Protein AF-A0A7G9Y097-F1 (afdb_monomer_lite)

InterPro domains:
  IPR000415 Nitroreductase-like [G3DSA:3.40.109.10] (85-147)
  IPR000415 Nitroreductase-like [SSF55469] (1-61)

pLDDT: mean 92.6, std 7.25, range [45.62, 98.5]

Foldseek 3Di:
DQDADVSLLQWDWDDDDFKIKIAGNCVSDDCVVCVPCPRSVVSSVSVVVLVCLVLLCVQWDWDWDAQDPPDPGGIIMIGTDRHNRHHDVVVNVVVVVDDDDPDDDPPDDDPPVVVVVVQPPDDDPPDDDDDDDDPVVVVVVCVVPVD

Structure (mmCIF, N/CA/C/O backbone):
data_AF-A0A7G9Y097-F1
#
_entry.id   AF-A0A7G9Y097-F1
#
loop_
_atom_site.group_PDB
_atom_site.id
_atom_site.type_symbol
_atom_site.label_atom_id
_atom_site.label_alt_id
_atom_site.label_comp_id
_atom_site.label_asym_id
_atom_site.label_entity_id
_atom_site.label_seq_id
_atom_site.pdbx_PDB_ins_code
_atom_site.Cartn_x
_atom_site.Cartn_y
_atom_site.Cartn_z
_atom_site.occupancy
_atom_site.B_iso_or_equiv
_atom_site.auth_seq_id
_atom_site.auth_comp_id
_atom_site.auth_asym_id
_atom_site.auth_atom_id
_atom_site.pdbx_PDB_model_num
ATOM 1 N N . MET A 1 1 ? -2.374 -10.415 1.843 1.00 90.62 1 MET A N 1
ATOM 2 C CA . MET A 1 1 ? -1.855 -9.790 0.594 1.00 90.62 1 MET A CA 1
ATOM 3 C C . MET A 1 1 ? -2.310 -8.345 0.478 1.00 90.62 1 MET A C 1
ATOM 5 O O . MET A 1 1 ? -3.341 -8.050 1.069 1.00 90.62 1 MET A O 1
ATOM 9 N N . ALA A 1 2 ? -1.566 -7.451 -0.203 1.00 95.69 2 ALA A N 1
ATOM 10 C CA . ALA A 1 2 ? -1.819 -5.993 -0.314 1.00 95.69 2 ALA A CA 1
ATOM 11 C C . ALA A 1 2 ? -3.327 -5.649 -0.350 1.00 95.69 2 ALA A C 1
ATOM 13 O O . ALA A 1 2 ? -4.016 -6.170 -1.227 1.00 95.69 2 ALA A O 1
ATOM 14 N N . PRO A 1 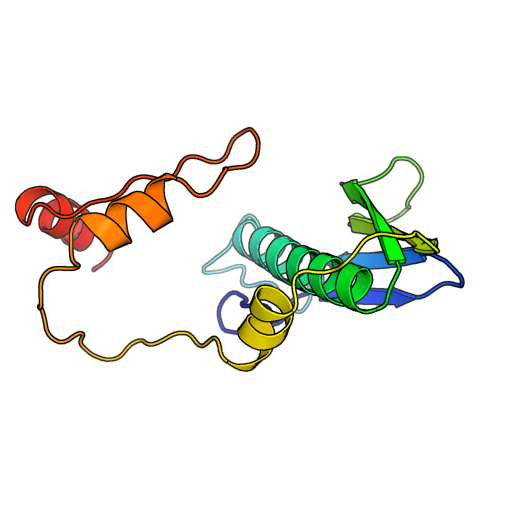3 ? -3.884 -4.889 0.623 1.00 96.81 3 PRO A N 1
ATOM 15 C CA . PRO A 1 3 ? -5.275 -4.466 0.525 1.00 96.81 3 PRO A CA 1
ATOM 16 C C . PRO A 1 3 ? -5.432 -3.462 -0.623 1.00 96.81 3 PRO A C 1
ATOM 18 O O . PRO A 1 3 ? -4.499 -2.743 -0.970 1.00 96.81 3 PRO A O 1
ATOM 21 N N . SER A 1 4 ? -6.627 -3.415 -1.199 1.00 97.06 4 SER A N 1
ATOM 22 C CA . SER A 1 4 ? -7.023 -2.395 -2.170 1.00 97.06 4 SER A CA 1
ATOM 23 C C . SER A 1 4 ? -8.515 -2.098 -2.055 1.00 97.06 4 SER A C 1
ATOM 25 O O . SER A 1 4 ? -9.278 -2.947 -1.571 1.00 97.06 4 SER A O 1
ATOM 27 N N . GLY A 1 5 ? -8.932 -0.906 -2.490 1.00 92.44 5 GLY A N 1
ATOM 28 C CA . GLY A 1 5 ? -10.347 -0.527 -2.570 1.00 92.44 5 GLY A CA 1
ATOM 29 C C . GLY A 1 5 ? -11.138 -1.581 -3.346 1.00 92.44 5 GLY A C 1
ATOM 30 O O . GLY A 1 5 ? -10.724 -1.998 -4.422 1.00 92.44 5 GLY A O 1
ATOM 31 N N . HIS A 1 6 ? -12.217 -2.108 -2.757 1.00 92.38 6 HIS A N 1
ATOM 32 C CA . HIS A 1 6 ? -13.011 -3.222 -3.311 1.00 92.38 6 HIS A CA 1
ATOM 33 C C . HIS A 1 6 ? -12.197 -4.446 -3.792 1.00 92.38 6 HIS A C 1
ATOM 35 O O . HIS A 1 6 ? -12.688 -5.252 -4.580 1.00 92.38 6 HIS A O 1
ATOM 41 N N . ASN A 1 7 ? -10.967 -4.617 -3.296 1.00 95.25 7 ASN A N 1
ATOM 42 C CA . ASN A 1 7 ? -10.014 -5.625 -3.756 1.00 95.25 7 ASN A CA 1
ATOM 43 C C . ASN A 1 7 ? -9.709 -5.567 -5.274 1.00 95.25 7 ASN A C 1
ATOM 45 O O . ASN A 1 7 ? -9.408 -6.598 -5.887 1.00 95.25 7 ASN A O 1
ATOM 49 N N . THR A 1 8 ? -9.792 -4.381 -5.892 1.00 97.06 8 THR A N 1
ATOM 50 C CA . THR A 1 8 ? -9.571 -4.200 -7.338 1.00 97.06 8 THR A CA 1
ATOM 51 C C . THR A 1 8 ? -8.142 -4.505 -7.766 1.00 97.06 8 THR A C 1
ATOM 53 O O . THR A 1 8 ? -7.939 -4.891 -8.917 1.00 97.06 8 THR A O 1
ATOM 56 N N . GLN A 1 9 ? -7.1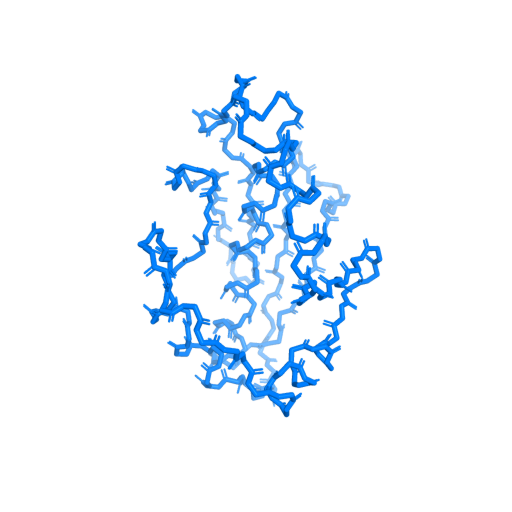72 -4.399 -6.851 1.00 97.94 9 GLN A N 1
ATOM 57 C CA . GLN A 1 9 ? -5.740 -4.598 -7.099 1.00 97.94 9 GLN A CA 1
ATOM 58 C C . GLN A 1 9 ? -5.262 -3.741 -8.290 1.00 97.94 9 GLN A C 1
ATOM 60 O O . GLN A 1 9 ? -4.893 -4.290 -9.331 1.00 97.94 9 GLN A O 1
ATOM 65 N N . PRO A 1 10 ? -5.333 -2.397 -8.186 1.00 97.88 10 PRO A N 1
ATOM 66 C CA . PRO A 1 10 ? -5.199 -1.489 -9.323 1.00 97.88 10 PRO A CA 1
ATOM 67 C C . PRO A 1 10 ? -3.730 -1.187 -9.658 1.00 97.88 10 PRO A C 1
ATOM 69 O O . PRO A 1 10 ? -3.360 -0.036 -9.859 1.00 97.88 10 PRO A O 1
ATOM 72 N N . TRP A 1 11 ? -2.878 -2.210 -9.693 1.00 98.00 11 TRP A N 1
ATOM 73 C CA . TRP A 1 11 ? -1.444 -2.073 -9.942 1.00 98.00 11 TRP A CA 1
ATOM 74 C C . TRP A 1 11 ? -0.967 -3.016 -11.048 1.00 98.00 11 TRP A C 1
ATOM 76 O O . TRP A 1 11 ? -1.422 -4.155 -11.171 1.00 98.00 11 TRP A O 1
ATOM 86 N N . LYS A 1 12 ? 0.007 -2.548 -11.828 1.00 98.12 12 LYS A N 1
ATOM 87 C CA . LYS A 1 12 ? 0.764 -3.338 -12.805 1.00 98.12 12 LYS A CA 1
ATOM 88 C C . LYS A 1 12 ? 2.237 -3.314 -12.437 1.00 98.12 12 LYS A C 1
ATOM 90 O O . LYS A 1 12 ? 2.763 -2.268 -12.072 1.00 98.12 12 LYS A O 1
ATOM 95 N N . PHE A 1 13 ? 2.898 -4.458 -12.568 1.00 97.88 13 PHE A N 1
ATOM 96 C CA . PHE A 1 13 ? 4.330 -4.571 -12.321 1.00 97.88 13 PHE A CA 1
ATOM 97 C C . PHE A 1 13 ? 5.094 -4.649 -13.639 1.00 97.88 13 PHE A C 1
ATOM 99 O O . PHE A 1 13 ? 4.726 -5.428 -14.518 1.00 97.88 13 PHE A O 1
ATOM 106 N N . SER A 1 14 ? 6.177 -3.883 -13.742 1.00 97.12 14 SER A N 1
ATOM 107 C CA . SER A 1 14 ? 7.242 -4.126 -14.718 1.00 97.12 14 SER A CA 1
ATOM 108 C C . SER A 1 14 ? 8.487 -4.561 -13.960 1.00 97.12 14 SER A C 1
ATOM 110 O O . SER A 1 14 ? 8.856 -3.927 -12.972 1.00 97.12 14 SER A O 1
ATOM 112 N N . VAL A 1 15 ? 9.102 -5.656 -14.393 1.00 96.75 15 VAL A N 1
ATOM 113 C CA . VAL A 1 15 ? 10.264 -6.250 -13.730 1.00 96.75 15 VAL A CA 1
ATOM 114 C C . VAL A 1 15 ? 11.441 -6.205 -14.688 1.00 96.75 15 VAL A C 1
ATOM 116 O O . VAL A 1 15 ? 11.395 -6.786 -15.772 1.00 96.75 15 VAL A O 1
ATOM 119 N N . GLU A 1 16 ? 12.497 -5.530 -14.262 1.00 93.06 16 GLU A N 1
ATOM 120 C CA . GLU A 1 16 ? 13.802 -5.524 -14.907 1.00 93.06 16 GLU A CA 1
ATOM 121 C C . GLU A 1 16 ? 14.825 -6.242 -14.017 1.00 93.06 16 GLU A C 1
ATOM 123 O O . GLU A 1 16 ? 14.481 -6.837 -12.995 1.00 93.06 16 GLU A O 1
ATOM 128 N N . LYS A 1 17 ? 16.099 -6.235 -14.422 1.00 90.38 17 LYS A N 1
ATOM 129 C CA . LYS A 1 17 ? 17.158 -7.018 -13.771 1.00 90.38 17 LYS A CA 1
ATOM 130 C C . LYS A 1 17 ? 17.312 -6.702 -12.277 1.00 90.38 17 LYS A C 1
ATOM 132 O O . LYS A 1 17 ? 17.495 -7.617 -11.482 1.00 90.38 17 LYS A O 1
ATOM 137 N N . ASP A 1 18 ? 17.286 -5.426 -11.922 1.00 94.69 18 ASP A N 1
ATOM 138 C CA . ASP A 1 18 ? 17.536 -4.903 -10.577 1.00 94.69 18 ASP A CA 1
ATOM 139 C C . ASP A 1 18 ? 16.500 -3.850 -10.163 1.00 94.69 18 ASP A C 1
ATOM 141 O O . ASP A 1 18 ? 16.694 -3.137 -9.183 1.00 94.69 18 ASP A O 1
ATOM 145 N N . CYS A 1 19 ? 15.390 -3.745 -10.895 1.00 96.44 19 CYS A N 1
ATOM 146 C CA . CYS A 1 19 ? 14.363 -2.743 -10.658 1.00 96.44 19 CYS A CA 1
ATOM 147 C C . CYS A 1 19 ? 12.970 -3.334 -10.872 1.00 96.44 19 CYS A C 1
ATOM 149 O O . CYS A 1 19 ? 12.709 -4.003 -11.873 1.00 96.44 19 CYS A O 1
ATOM 151 N N . ILE A 1 20 ? 12.060 -3.059 -9.941 1.00 98.19 20 ILE A N 1
ATOM 152 C CA . ILE A 1 20 ? 10.632 -3.335 -10.086 1.00 98.19 20 ILE A CA 1
ATOM 153 C C . ILE A 1 20 ? 9.898 -2.001 -10.090 1.00 98.19 20 ILE A C 1
ATOM 155 O O . ILE A 1 20 ? 10.035 -1.205 -9.162 1.00 98.19 20 ILE A O 1
ATOM 159 N N . ARG A 1 21 ? 9.087 -1.770 -11.121 1.00 98.12 21 ARG A N 1
ATOM 160 C CA . ARG A 1 21 ? 8.181 -0.622 -11.195 1.00 98.12 21 ARG A CA 1
ATOM 161 C C . ARG A 1 21 ? 6.751 -1.044 -10.900 1.00 98.12 21 ARG A C 1
ATOM 163 O O . ARG A 1 21 ? 6.317 -2.103 -11.354 1.00 98.12 21 ARG A O 1
ATOM 170 N N . ILE A 1 22 ? 6.023 -0.200 -10.179 1.00 98.50 22 ILE A N 1
ATOM 171 C CA . ILE A 1 22 ? 4.600 -0.351 -9.870 1.00 98.50 22 ILE A CA 1
ATOM 172 C C . ILE A 1 22 ? 3.856 0.811 -10.523 1.00 98.50 22 ILE A C 1
ATOM 174 O O . ILE A 1 22 ? 4.024 1.962 -10.122 1.00 98.50 22 ILE A O 1
ATOM 178 N N . PHE A 1 23 ? 3.040 0.502 -11.524 1.00 98.38 23 PHE A N 1
ATOM 179 C CA . PHE A 1 23 ? 2.226 1.468 -12.258 1.00 98.38 23 PHE A CA 1
ATOM 180 C C . PHE A 1 23 ? 0.768 1.405 -11.796 1.00 98.38 23 PHE A C 1
ATOM 182 O O . PHE A 1 23 ? 0.272 0.303 -11.523 1.00 98.38 23 PHE A O 1
ATOM 189 N N . PRO A 1 24 ? 0.051 2.540 -11.755 1.00 98.06 24 PRO A N 1
ATOM 190 C CA . PRO A 1 24 ? -1.385 2.547 -11.546 1.00 98.06 24 PRO A CA 1
ATOM 191 C C . PRO A 1 24 ? -2.095 1.902 -12.742 1.00 98.06 24 PRO A C 1
ATOM 193 O O . PRO A 1 24 ? -1.799 2.180 -13.904 1.00 98.06 24 PRO A O 1
ATOM 196 N N . ASP A 1 25 ? -3.059 1.025 -12.468 1.00 97.62 25 ASP A N 1
ATOM 197 C CA . ASP A 1 25 ? -3.956 0.479 -13.484 1.00 97.62 25 ASP A CA 1
ATOM 198 C C . ASP A 1 25 ? -5.296 1.213 -13.453 1.00 97.62 25 ASP A C 1
ATOM 200 O O . ASP A 1 25 ? -6.249 0.773 -12.810 1.00 97.62 25 ASP A O 1
ATOM 204 N N . PHE A 1 26 ? -5.389 2.323 -14.187 1.00 96.69 26 PHE A N 1
ATOM 205 C CA . PHE A 1 26 ? -6.614 3.127 -14.258 1.00 96.69 26 PHE A CA 1
ATOM 206 C C . PHE A 1 26 ? -7.819 2.376 -14.844 1.00 96.69 26 PHE A C 1
ATOM 208 O O . PHE A 1 26 ? -8.956 2.784 -14.630 1.00 96.69 26 PHE A O 1
ATOM 215 N N . THR A 1 27 ? -7.617 1.235 -15.517 1.00 97.38 27 THR A N 1
ATOM 216 C CA . THR A 1 27 ? -8.736 0.374 -15.950 1.00 97.38 27 THR A CA 1
ATOM 217 C C . THR A 1 27 ? -9.465 -0.289 -14.776 1.00 97.38 27 THR A C 1
ATOM 219 O O . THR A 1 27 ? -10.580 -0.782 -14.933 1.00 97.38 27 THR A O 1
ATOM 222 N N . ARG A 1 28 ? -8.844 -0.278 -13.590 1.00 97.50 28 ARG A N 1
ATOM 223 C CA . ARG A 1 28 ? -9.366 -0.790 -12.317 1.00 97.50 28 ARG A CA 1
ATOM 224 C C . ARG A 1 28 ? -9.731 0.334 -11.338 1.00 97.50 28 ARG A C 1
ATOM 226 O O . ARG A 1 28 ? -9.955 0.056 -10.159 1.00 97.50 28 ARG A O 1
ATOM 233 N N . ALA A 1 29 ? -9.765 1.583 -11.811 1.00 96.69 29 ALA A N 1
ATOM 234 C CA . ALA A 1 29 ? -10.189 2.734 -11.024 1.00 96.69 29 ALA A CA 1
ATOM 235 C C . ALA A 1 29 ? -11.677 2.651 -10.657 1.00 96.69 29 ALA A C 1
ATOM 237 O O . ALA A 1 29 ? -12.474 1.983 -11.321 1.00 96.69 29 ALA A O 1
ATOM 238 N N . LEU A 1 30 ? -12.051 3.354 -9.590 1.00 96.56 30 LEU A N 1
ATOM 239 C CA . LEU A 1 30 ? -13.401 3.346 -9.035 1.00 96.56 30 LEU A CA 1
ATOM 240 C C . LEU A 1 30 ? -13.990 4.765 -9.030 1.00 96.56 30 LEU A C 1
ATOM 242 O O . LEU A 1 30 ? -14.247 5.308 -7.961 1.00 96.56 30 LEU A O 1
ATOM 246 N N . PRO A 1 31 ? -14.262 5.372 -10.199 1.00 95.75 31 PRO A N 1
ATOM 247 C CA . PRO A 1 31 ? -14.532 6.811 -10.322 1.00 95.75 31 PRO A CA 1
ATOM 248 C C . PRO A 1 31 ? -15.753 7.318 -9.537 1.00 95.75 31 PRO A C 1
ATOM 250 O O . PRO A 1 31 ? -15.874 8.513 -9.300 1.00 95.75 31 PRO A O 1
ATOM 253 N N . VAL A 1 32 ? -16.674 6.432 -9.140 1.00 95.50 32 VAL A N 1
ATOM 254 C CA . VAL A 1 32 ? -17.847 6.801 -8.327 1.00 95.50 32 VAL A CA 1
ATOM 255 C C . VAL A 1 32 ? -17.484 7.007 -6.855 1.00 95.50 32 VAL A C 1
ATOM 257 O O . VAL A 1 32 ? -17.996 7.929 -6.230 1.00 95.50 32 VAL A O 1
ATOM 260 N N . VAL A 1 33 ? -16.640 6.138 -6.292 1.00 93.56 33 VAL A N 1
ATOM 261 C CA . VAL A 1 33 ? -16.289 6.151 -4.858 1.00 93.56 33 VAL A CA 1
ATOM 262 C C . VAL A 1 33 ? -14.899 6.737 -4.595 1.00 93.56 33 VAL A C 1
ATOM 264 O O . VAL A 1 33 ? -14.625 7.168 -3.484 1.00 93.56 33 VAL A O 1
ATOM 267 N N . ASP A 1 34 ? -14.058 6.804 -5.626 1.00 96.06 34 ASP A N 1
ATOM 268 C CA . ASP A 1 34 ? -12.702 7.348 -5.617 1.00 96.06 34 ASP A CA 1
ATOM 269 C C . ASP A 1 34 ? -12.479 8.240 -6.860 1.00 96.06 34 ASP A C 1
ATOM 271 O O . ASP A 1 34 ? -11.725 7.875 -7.766 1.00 96.06 34 ASP A O 1
ATOM 275 N N . PRO A 1 35 ? -13.182 9.387 -6.967 1.00 95.88 35 PRO A N 1
ATOM 276 C CA . PRO A 1 35 ? -13.150 10.242 -8.160 1.00 95.88 35 PRO A CA 1
ATOM 277 C C . PRO A 1 35 ? -11.764 10.834 -8.449 1.00 95.88 35 PRO A C 1
ATOM 279 O O . PRO A 1 35 ? -11.429 11.066 -9.609 1.00 95.88 35 PRO A O 1
ATOM 282 N N . ASP A 1 36 ? -10.952 11.027 -7.408 1.00 96.31 36 ASP A N 1
ATOM 283 C CA . ASP A 1 36 ? -9.610 11.610 -7.498 1.00 96.31 36 ASP A CA 1
ATOM 284 C C . ASP A 1 36 ? -8.495 10.544 -7.527 1.00 96.31 36 ASP A C 1
ATOM 286 O O . ASP A 1 36 ? -7.315 10.879 -7.436 1.00 96.31 36 ASP A O 1
ATOM 290 N N . ASN A 1 37 ? -8.843 9.252 -7.637 1.00 96.56 37 ASN A N 1
ATOM 291 C CA . ASN A 1 37 ? -7.913 8.111 -7.583 1.00 96.56 37 ASN A CA 1
ATOM 292 C C . ASN A 1 37 ? -7.062 8.035 -6.296 1.00 96.56 37 ASN A C 1
ATOM 294 O O . ASN A 1 37 ? -6.004 7.400 -6.264 1.00 96.56 37 ASN A O 1
ATOM 298 N N . ARG A 1 38 ? -7.494 8.673 -5.208 1.00 96.25 38 ARG A N 1
ATOM 299 C CA . ARG A 1 38 ? -6.766 8.690 -3.938 1.00 96.25 38 ARG A CA 1
ATOM 300 C C . ARG A 1 38 ? -6.654 7.286 -3.343 1.00 96.25 38 ARG A C 1
ATOM 302 O O . ARG A 1 38 ? -5.575 6.896 -2.892 1.00 96.25 38 ARG A O 1
ATOM 309 N N . GLU A 1 39 ? -7.742 6.521 -3.319 1.00 96.62 39 GLU A N 1
ATOM 310 C CA . GLU A 1 39 ? -7.729 5.140 -2.816 1.00 96.62 39 GLU A CA 1
ATOM 311 C C . GLU A 1 39 ? -6.927 4.205 -3.723 1.00 96.62 39 GLU A C 1
ATOM 313 O O . GLU A 1 39 ? -6.282 3.267 -3.236 1.00 96.62 39 GLU A O 1
ATOM 318 N N . LEU A 1 40 ? -6.913 4.479 -5.029 1.00 97.62 40 LEU A N 1
ATOM 319 C CA . LEU A 1 40 ? -6.049 3.795 -5.983 1.00 97.62 40 LEU A CA 1
ATOM 320 C C . LEU A 1 40 ? -4.571 3.956 -5.593 1.00 97.62 40 LEU A C 1
ATOM 322 O O . LEU A 1 40 ? -3.890 2.943 -5.422 1.00 97.62 40 LEU A O 1
ATOM 326 N N . TYR A 1 41 ? -4.072 5.174 -5.352 1.00 97.19 41 TYR A N 1
ATOM 327 C CA . TYR A 1 41 ? -2.668 5.360 -4.942 1.00 97.19 41 TYR A CA 1
ATOM 328 C C . TYR A 1 41 ? -2.370 4.816 -3.539 1.00 97.19 41 TYR A C 1
ATOM 330 O O . TYR A 1 41 ? -1.300 4.244 -3.326 1.00 97.19 41 TYR A O 1
ATOM 338 N N . ILE A 1 42 ? -3.318 4.891 -2.596 1.00 96.69 42 ILE A N 1
ATOM 339 C CA . ILE A 1 42 ? -3.184 4.215 -1.290 1.00 96.69 42 ILE A CA 1
ATOM 340 C C . ILE A 1 42 ? -3.010 2.701 -1.484 1.00 96.69 42 ILE A C 1
ATOM 342 O O . ILE A 1 42 ? -2.185 2.069 -0.819 1.00 96.69 42 ILE A O 1
ATOM 346 N N . SER A 1 43 ? -3.746 2.116 -2.431 1.00 98.12 43 SER A N 1
ATOM 347 C CA . SER A 1 43 ? -3.632 0.700 -2.788 1.00 98.12 43 SER A CA 1
ATOM 348 C C . SER A 1 43 ? -2.255 0.378 -3.392 1.00 98.12 43 SER A C 1
ATOM 350 O O . SER A 1 43 ? -1.669 -0.649 -3.049 1.00 98.12 43 SER A O 1
ATOM 352 N N . LEU A 1 44 ? -1.688 1.257 -4.228 1.00 98.25 44 LEU A N 1
ATOM 353 C CA . LEU A 1 44 ? -0.310 1.111 -4.724 1.00 98.25 44 LEU A CA 1
ATOM 354 C C . LEU A 1 44 ? 0.716 1.152 -3.587 1.00 98.25 44 LEU A C 1
ATOM 356 O O . LEU A 1 44 ? 1.601 0.301 -3.554 1.00 98.25 44 LEU A O 1
ATOM 360 N N . GLY A 1 45 ? 0.577 2.080 -2.636 1.00 97.12 45 GLY A N 1
ATOM 361 C CA . GLY A 1 45 ? 1.434 2.140 -1.445 1.00 97.12 45 GLY A CA 1
ATOM 362 C C . GLY A 1 45 ? 1.374 0.850 -0.621 1.00 97.12 45 GLY A C 1
ATOM 363 O O . GLY A 1 45 ? 2.395 0.326 -0.183 1.00 97.12 45 GLY A O 1
ATOM 364 N N . CYS A 1 46 ? 0.186 0.253 -0.505 1.00 97.94 46 CYS A N 1
ATOM 365 C CA . CYS A 1 46 ? 0.011 -1.049 0.133 1.00 97.94 46 CYS A CA 1
ATOM 366 C C . CYS A 1 46 ? 0.724 -2.195 -0.609 1.00 97.94 46 CYS A C 1
ATOM 368 O O . CYS A 1 46 ? 1.213 -3.132 0.027 1.00 97.94 46 CYS A O 1
ATOM 370 N N . ALA A 1 47 ? 0.758 -2.161 -1.944 1.00 98.50 47 ALA A N 1
ATOM 371 C CA . ALA A 1 47 ? 1.505 -3.128 -2.746 1.00 98.50 47 ALA A CA 1
ATOM 372 C C . ALA A 1 47 ? 3.022 -2.907 -2.643 1.00 98.50 47 ALA A C 1
ATOM 374 O O . ALA A 1 47 ? 3.764 -3.882 -2.514 1.00 98.50 47 ALA A O 1
ATOM 375 N N . LEU A 1 48 ? 3.459 -1.644 -2.641 1.00 98.38 48 LEU A N 1
ATOM 376 C CA . LEU A 1 48 ? 4.848 -1.235 -2.450 1.00 98.38 48 LEU A CA 1
ATOM 377 C C . LEU A 1 48 ? 5.402 -1.732 -1.110 1.00 98.38 48 LEU A C 1
ATOM 379 O O . LEU A 1 48 ? 6.441 -2.382 -1.098 1.00 98.38 48 LEU A O 1
ATOM 383 N N . GLU A 1 49 ? 4.702 -1.497 -0.001 1.00 97.00 49 GLU A N 1
ATOM 384 C CA . GLU A 1 49 ? 5.174 -1.912 1.328 1.00 97.00 49 GLU A CA 1
ATOM 385 C C . GLU A 1 49 ? 5.314 -3.437 1.427 1.00 97.00 49 GLU A C 1
ATOM 387 O O . GLU A 1 49 ? 6.326 -3.974 1.875 1.00 97.00 49 GLU A O 1
ATOM 392 N N . ASN A 1 50 ? 4.325 -4.161 0.898 1.00 97.94 50 ASN A N 1
ATOM 393 C CA . ASN A 1 50 ? 4.381 -5.612 0.760 1.00 97.94 50 ASN A CA 1
ATOM 394 C C . ASN A 1 50 ? 5.627 -6.077 -0.028 1.00 97.94 50 ASN A C 1
ATOM 396 O O . ASN A 1 50 ? 6.244 -7.078 0.342 1.00 97.94 50 ASN A O 1
ATOM 400 N N . LEU A 1 51 ? 5.974 -5.380 -1.118 1.00 97.81 51 LEU A N 1
ATOM 401 C CA . LEU A 1 51 ? 7.154 -5.669 -1.934 1.00 97.81 51 LEU A CA 1
ATOM 402 C C . LEU A 1 51 ? 8.451 -5.383 -1.167 1.00 97.81 51 LEU A C 1
ATOM 404 O O . LEU A 1 51 ? 9.354 -6.214 -1.191 1.00 97.81 51 LEU A O 1
ATOM 408 N N . VAL A 1 52 ? 8.532 -4.253 -0.463 1.00 96.75 52 VAL A N 1
ATOM 409 C CA . VAL A 1 52 ? 9.697 -3.859 0.346 1.00 96.75 52 VAL A CA 1
ATOM 410 C C . VAL A 1 52 ? 9.963 -4.872 1.462 1.00 96.75 52 VAL A C 1
ATOM 412 O O . VAL A 1 52 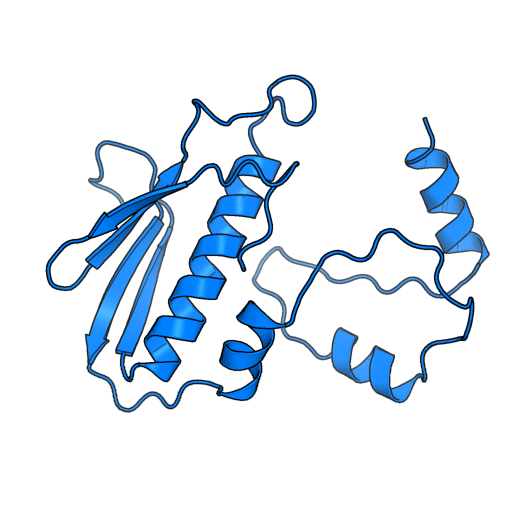? 11.099 -5.324 1.610 1.00 96.75 52 VAL A O 1
ATOM 415 N N . ILE A 1 53 ? 8.930 -5.287 2.204 1.00 96.31 53 ILE A N 1
ATOM 416 C CA . ILE A 1 53 ? 9.047 -6.314 3.253 1.00 96.31 53 ILE A CA 1
ATOM 417 C C . ILE A 1 53 ? 9.552 -7.634 2.655 1.00 96.31 53 ILE A C 1
ATOM 419 O O . ILE A 1 53 ? 10.510 -8.221 3.158 1.00 96.31 53 ILE A O 1
ATOM 423 N N . ALA A 1 54 ? 8.948 -8.088 1.551 1.00 95.94 54 ALA A N 1
ATOM 424 C CA . ALA A 1 54 ? 9.347 -9.330 0.892 1.00 95.94 54 ALA A CA 1
ATOM 425 C C . ALA A 1 54 ? 10.783 -9.277 0.345 1.00 95.94 54 ALA A C 1
ATOM 427 O O . ALA A 1 54 ? 11.524 -10.249 0.482 1.00 95.94 54 ALA A O 1
ATOM 428 N N . ALA A 1 55 ? 11.193 -8.146 -0.235 1.00 95.50 55 ALA A N 1
ATOM 429 C CA . ALA A 1 55 ? 12.546 -7.936 -0.739 1.00 95.50 55 ALA A CA 1
ATOM 430 C C . ALA A 1 55 ? 13.589 -8.019 0.385 1.00 95.50 55 ALA A C 1
ATOM 432 O O . ALA A 1 55 ? 14.589 -8.721 0.233 1.00 95.50 55 ALA A O 1
ATOM 433 N N . LYS A 1 56 ? 13.328 -7.379 1.534 1.00 95.62 56 LYS A N 1
ATOM 434 C CA . LYS A 1 56 ? 14.212 -7.442 2.708 1.00 95.62 56 LYS A CA 1
ATOM 435 C C . LYS A 1 56 ? 14.363 -8.867 3.245 1.00 95.62 56 LYS A C 1
ATOM 437 O O . LYS A 1 56 ? 15.484 -9.309 3.475 1.00 95.62 56 LYS A O 1
ATOM 442 N N . CYS A 1 57 ? 13.272 -9.625 3.376 1.00 94.31 57 CYS A N 1
ATOM 443 C CA . CYS A 1 57 ? 13.349 -11.040 3.777 1.00 94.31 57 CYS A CA 1
ATOM 444 C C . CYS A 1 57 ? 14.074 -11.922 2.748 1.00 94.31 57 CYS A C 1
ATOM 446 O O . CYS A 1 57 ? 14.661 -12.936 3.110 1.00 94.31 57 CYS A O 1
ATOM 448 N N . ALA A 1 58 ? 14.082 -11.528 1.473 1.00 93.38 58 ALA A N 1
ATOM 449 C CA . ALA A 1 58 ? 14.838 -12.203 0.422 1.00 93.38 58 ALA A CA 1
ATOM 450 C C . ALA A 1 58 ? 16.325 -11.781 0.345 1.00 93.38 58 ALA A C 1
ATOM 452 O O . ALA A 1 58 ? 17.035 -12.239 -0.550 1.00 93.38 58 ALA A O 1
ATOM 453 N N . GLY A 1 59 ? 16.815 -10.937 1.264 1.00 93.94 59 GLY A N 1
ATOM 454 C CA . GLY A 1 59 ? 18.218 -10.499 1.310 1.00 93.94 59 GLY A CA 1
ATOM 455 C C . GLY A 1 59 ? 18.553 -9.342 0.362 1.00 93.94 59 GLY A C 1
ATOM 456 O O . GLY A 1 59 ? 19.712 -9.172 -0.035 1.00 93.94 59 GLY A O 1
ATOM 457 N N . TYR A 1 60 ? 17.548 -8.559 -0.032 1.00 95.06 60 TYR A N 1
ATOM 458 C CA . TYR A 1 60 ? 17.737 -7.319 -0.780 1.00 95.06 60 TYR A CA 1
ATOM 459 C C . TYR A 1 60 ? 17.616 -6.093 0.130 1.00 95.06 60 TYR A C 1
ATOM 461 O O . TYR A 1 60 ? 16.873 -6.085 1.107 1.00 95.06 60 TYR A O 1
ATOM 469 N N . ASP A 1 61 ? 18.316 -5.030 -0.244 1.00 95.38 61 ASP A N 1
ATOM 470 C CA . ASP A 1 61 ? 18.179 -3.679 0.284 1.00 95.38 61 ASP A CA 1
ATOM 471 C C . ASP A 1 61 ? 17.412 -2.827 -0.748 1.00 95.38 61 ASP A C 1
ATOM 473 O O . ASP A 1 61 ? 18.002 -2.392 -1.747 1.00 95.38 61 ASP A O 1
ATOM 477 N N . PRO A 1 62 ? 16.076 -2.695 -0.607 1.00 96.06 62 PRO A N 1
ATOM 478 C CA . PRO A 1 62 ? 15.248 -1.994 -1.580 1.00 96.06 62 PRO A CA 1
ATOM 479 C C . PRO A 1 62 ? 15.365 -0.470 -1.436 1.00 96.06 62 PRO A C 1
ATOM 481 O O . PRO A 1 62 ? 15.056 0.097 -0.390 1.00 96.06 62 PRO A O 1
ATOM 484 N N . GLU A 1 63 ? 15.718 0.209 -2.526 1.00 96.69 63 GLU A N 1
ATOM 485 C CA . GLU A 1 63 ? 15.691 1.671 -2.641 1.00 96.69 63 GLU A CA 1
ATOM 486 C C . GLU A 1 63 ? 14.426 2.096 -3.395 1.00 96.69 63 GLU A C 1
ATOM 488 O O . GLU A 1 63 ? 14.265 1.790 -4.580 1.00 96.69 63 GLU A O 1
ATOM 493 N N . VAL A 1 64 ? 13.522 2.797 -2.708 1.00 97.25 64 VAL A N 1
ATOM 494 C CA . VAL A 1 64 ? 12.248 3.259 -3.272 1.00 97.25 64 VAL A CA 1
ATOM 495 C C . VAL A 1 64 ? 12.380 4.683 -3.806 1.00 97.25 64 VAL A C 1
ATOM 497 O O . VAL A 1 64 ? 12.872 5.574 -3.115 1.00 97.25 64 VAL A O 1
ATOM 500 N N . LYS A 1 65 ? 11.871 4.918 -5.017 1.00 96.94 65 LYS A N 1
ATOM 501 C CA . LYS A 1 65 ? 11.668 6.253 -5.589 1.00 96.94 65 LYS A CA 1
ATOM 502 C C . LYS A 1 65 ? 10.206 6.441 -5.968 1.00 96.94 65 LYS A C 1
ATOM 504 O O . LYS A 1 65 ? 9.644 5.660 -6.737 1.00 96.94 65 LYS A O 1
ATOM 509 N N . TYR A 1 66 ? 9.612 7.504 -5.441 1.00 95.75 66 TYR A N 1
ATOM 510 C CA . TYR A 1 66 ? 8.247 7.919 -5.744 1.00 95.75 66 TYR A CA 1
ATOM 511 C C . TYR A 1 66 ? 8.262 8.832 -6.966 1.00 95.75 66 TYR A C 1
ATOM 513 O O . TYR A 1 66 ? 8.940 9.857 -6.936 1.00 95.75 66 TYR A O 1
ATOM 521 N N . PHE A 1 67 ? 7.538 8.453 -8.022 1.00 95.69 67 PHE A N 1
ATOM 522 C CA . PHE A 1 67 ? 7.380 9.248 -9.245 1.00 95.69 67 PHE A CA 1
ATOM 523 C C . PHE A 1 67 ? 8.718 9.799 -9.782 1.00 95.69 67 PHE A C 1
ATOM 525 O O . PHE A 1 67 ? 8.884 11.015 -9.912 1.00 95.69 67 PHE A O 1
ATOM 532 N N . PRO A 1 68 ? 9.720 8.927 -10.025 1.00 95.44 68 PRO A N 1
ATOM 533 C CA . PRO A 1 68 ? 11.048 9.376 -10.419 1.00 95.44 68 PRO A CA 1
ATOM 534 C C . PRO A 1 68 ? 11.009 10.130 -11.753 1.00 95.44 68 PRO A C 1
ATOM 536 O O . PRO A 1 68 ? 10.331 9.734 -12.701 1.00 95.44 68 PRO A O 1
ATOM 539 N N . ALA A 1 69 ? 11.786 11.210 -11.837 1.00 91.62 69 ALA A N 1
ATOM 540 C CA . ALA A 1 69 ? 11.925 11.977 -13.067 1.00 91.62 69 ALA A CA 1
ATOM 541 C C . ALA A 1 69 ? 12.504 11.111 -14.200 1.00 91.62 69 ALA A C 1
ATOM 543 O O . ALA A 1 69 ? 13.464 10.368 -13.992 1.00 91.62 69 ALA A O 1
ATOM 544 N N . GLY A 1 70 ? 11.954 11.258 -15.408 1.00 87.62 70 GLY A N 1
ATOM 545 C CA . GLY A 1 70 ? 12.407 10.547 -16.608 1.00 87.62 70 GLY A CA 1
ATOM 546 C C . GLY A 1 70 ? 11.618 9.279 -16.942 1.00 87.62 70 GLY A C 1
ATOM 547 O O . GLY A 1 70 ? 11.812 8.737 -18.028 1.00 87.62 70 GLY A O 1
ATOM 548 N N . GLU A 1 71 ? 10.709 8.836 -16.071 1.00 88.81 71 GLU A N 1
ATOM 549 C CA . GLU A 1 71 ? 9.724 7.814 -16.431 1.00 88.81 71 GLU A CA 1
ATOM 550 C C . GLU A 1 71 ? 8.605 8.438 -17.285 1.00 88.81 71 GLU A C 1
ATOM 552 O O . GLU A 1 71 ? 8.135 9.533 -16.961 1.00 88.81 71 GLU A O 1
ATOM 557 N N . PRO A 1 72 ? 8.185 7.785 -18.386 1.00 84.69 72 PRO A N 1
ATOM 558 C CA . PRO A 1 72 ? 7.142 8.316 -19.266 1.00 84.69 72 PRO A CA 1
ATOM 559 C C . PRO A 1 72 ? 5.755 8.285 -18.614 1.00 84.69 72 PRO A C 1
ATOM 561 O O . PRO A 1 72 ? 4.918 9.131 -18.922 1.00 84.69 72 PRO A O 1
ATOM 564 N N . ASP A 1 73 ? 5.540 7.328 -17.711 1.00 91.12 73 ASP A N 1
ATOM 565 C CA . ASP A 1 73 ? 4.294 7.105 -16.992 1.00 91.12 73 ASP A CA 1
ATOM 566 C C . ASP A 1 73 ? 4.527 7.221 -15.480 1.00 91.12 73 ASP A C 1
ATOM 568 O O . ASP A 1 73 ? 5.610 6.921 -14.965 1.00 91.12 73 ASP A O 1
ATOM 572 N N . GLU A 1 74 ? 3.487 7.611 -14.745 1.00 93.75 74 GLU A N 1
ATOM 573 C CA . GLU A 1 74 ? 3.532 7.670 -13.286 1.00 93.75 74 GLU A CA 1
ATOM 574 C C . GLU A 1 74 ? 3.777 6.282 -12.688 1.00 93.75 74 GLU A C 1
ATOM 576 O O . GLU A 1 74 ? 3.002 5.348 -12.901 1.00 93.75 74 GLU A O 1
ATOM 581 N N . CYS A 1 75 ? 4.846 6.135 -11.906 1.00 97.12 75 CYS A N 1
ATOM 582 C CA . CYS A 1 75 ? 5.143 4.876 -11.242 1.00 97.12 75 CYS A CA 1
ATOM 583 C C . CYS A 1 75 ? 5.903 5.047 -9.928 1.00 97.12 75 CYS A C 1
ATOM 585 O O . CYS A 1 75 ? 6.518 6.077 -9.643 1.00 97.12 75 CYS A O 1
ATOM 587 N N . LEU A 1 76 ? 5.871 3.983 -9.133 1.00 98.06 76 LEU A N 1
ATOM 588 C CA . LEU A 1 76 ? 6.791 3.759 -8.027 1.00 98.06 76 LEU A CA 1
ATOM 589 C C . LEU A 1 76 ? 7.920 2.869 -8.541 1.00 98.06 76 LEU A C 1
ATOM 591 O O . LEU A 1 76 ? 7.647 1.856 -9.182 1.00 98.06 76 LEU A O 1
ATOM 595 N N . SER A 1 77 ? 9.169 3.214 -8.255 1.00 97.88 77 SER A N 1
ATOM 596 C CA . SER A 1 77 ? 10.338 2.424 -8.648 1.00 97.88 77 SER A CA 1
ATOM 597 C C . SER A 1 77 ? 11.024 1.856 -7.412 1.00 97.88 77 SER A C 1
ATOM 599 O O . SER A 1 77 ? 11.218 2.568 -6.428 1.00 97.88 77 SER A O 1
ATOM 601 N N . VAL A 1 78 ? 11.387 0.577 -7.460 1.00 98.12 78 VAL A N 1
ATOM 602 C CA . VAL A 1 78 ? 12.082 -0.132 -6.384 1.00 98.12 78 VAL A CA 1
ATOM 603 C C . VAL A 1 78 ? 13.337 -0.766 -6.957 1.00 98.12 78 VAL A C 1
ATOM 605 O O . VAL A 1 78 ? 13.261 -1.769 -7.664 1.00 98.12 78 VAL A O 1
ATOM 608 N N . THR A 1 79 ? 14.493 -0.180 -6.656 1.00 97.56 79 THR A N 1
ATOM 609 C CA . THR A 1 79 ? 15.791 -0.756 -7.026 1.00 97.56 79 THR A CA 1
ATOM 610 C C . THR A 1 79 ? 16.198 -1.783 -5.980 1.00 97.56 79 THR A C 1
ATOM 612 O O . THR A 1 79 ? 16.167 -1.497 -4.787 1.00 97.56 79 THR A O 1
ATOM 615 N N . LEU A 1 80 ? 16.584 -2.977 -6.413 1.00 96.44 80 LEU A N 1
ATOM 616 C CA . LEU A 1 80 ? 16.930 -4.103 -5.557 1.00 96.44 80 LEU A CA 1
ATOM 617 C C . LEU A 1 80 ? 18.438 -4.334 -5.601 1.00 96.44 80 LEU A C 1
ATOM 619 O O . LEU A 1 80 ? 18.976 -4.868 -6.570 1.00 96.44 80 LEU A O 1
ATOM 623 N N . LYS A 1 81 ? 19.129 -3.953 -4.527 1.00 94.94 81 LYS A N 1
ATOM 624 C CA . LYS A 1 81 ? 20.553 -4.250 -4.343 1.00 94.94 81 LYS A CA 1
ATOM 625 C C . LYS A 1 81 ? 20.689 -5.416 -3.378 1.00 94.94 81 LYS A C 1
ATOM 627 O O . LYS A 1 81 ? 19.928 -5.509 -2.424 1.00 94.94 81 LYS A O 1
ATOM 632 N N . HIS A 1 82 ? 21.646 -6.313 -3.594 1.00 92.44 82 HIS A N 1
ATOM 633 C CA . HIS A 1 82 ? 21.980 -7.277 -2.547 1.00 92.44 82 HIS A CA 1
ATOM 634 C C . HIS A 1 82 ? 22.562 -6.528 -1.350 1.00 92.44 82 HIS A C 1
ATOM 636 O O . HIS A 1 82 ? 23.462 -5.704 -1.512 1.00 92.44 82 HIS A O 1
ATOM 642 N N . GLY A 1 83 ? 22.055 -6.825 -0.159 1.00 83.56 83 GLY A N 1
ATOM 643 C CA . GLY A 1 83 ? 22.501 -6.191 1.071 1.00 83.56 83 GLY A CA 1
ATOM 644 C C . GLY A 1 83 ? 22.448 -7.166 2.236 1.00 83.56 83 GLY A C 1
ATOM 645 O O . GLY A 1 83 ? 21.712 -8.146 2.210 1.00 83.56 83 GLY A O 1
ATOM 646 N N . ASN A 1 84 ? 23.205 -6.874 3.292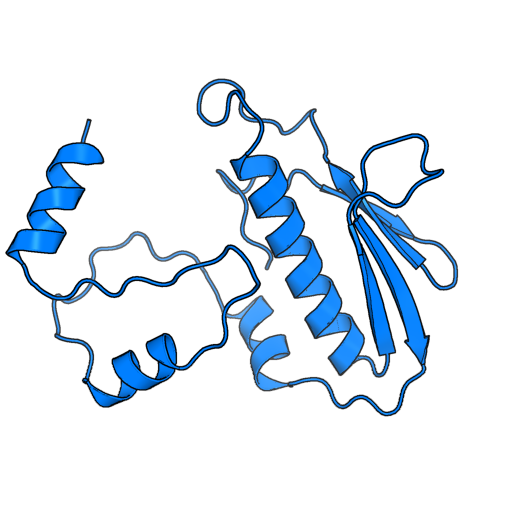 1.00 70.31 84 ASN A N 1
ATOM 647 C CA . ASN A 1 84 ? 23.167 -7.640 4.544 1.00 70.31 84 ASN A CA 1
ATOM 648 C C . ASN A 1 84 ? 21.953 -7.261 5.418 1.00 70.31 84 ASN A C 1
ATOM 650 O O . ASN A 1 84 ? 22.021 -7.341 6.643 1.00 70.31 84 ASN A O 1
ATOM 654 N N . VAL A 1 85 ? 20.867 -6.784 4.803 1.00 72.19 85 VAL A N 1
ATOM 655 C CA . VAL A 1 85 ? 19.655 -6.387 5.518 1.00 72.19 85 VAL A CA 1
ATOM 656 C C . VAL A 1 85 ? 18.910 -7.653 5.920 1.00 72.19 85 VAL A C 1
ATOM 658 O O . VAL A 1 85 ? 18.526 -8.453 5.072 1.00 72.19 85 VAL A O 1
ATOM 661 N N . THR A 1 86 ? 18.704 -7.835 7.222 1.00 78.12 86 THR A N 1
ATOM 662 C CA . THR A 1 86 ? 17.811 -8.871 7.742 1.00 78.12 86 THR A CA 1
ATOM 663 C C . THR A 1 86 ? 16.384 -8.347 7.668 1.00 78.12 86 THR A C 1
ATOM 665 O O . THR A 1 86 ? 16.052 -7.367 8.340 1.00 78.12 86 THR A O 1
ATOM 668 N N . GLY A 1 87 ? 15.548 -8.963 6.834 1.00 79.88 87 GLY A N 1
ATOM 669 C CA . GLY A 1 87 ? 14.111 -8.716 6.868 1.00 79.88 87 GLY A CA 1
ATOM 670 C C . GLY A 1 87 ? 13.492 -9.089 8.215 1.00 79.88 87 GLY A C 1
ATOM 671 O O . GLY A 1 87 ? 14.078 -9.825 9.007 1.00 79.88 87 GLY A O 1
ATOM 672 N N . ASP A 1 88 ? 12.305 -8.552 8.472 1.00 88.50 88 ASP A N 1
ATOM 673 C CA . ASP A 1 88 ? 11.492 -8.924 9.625 1.00 88.50 88 ASP A CA 1
ATOM 674 C C . ASP A 1 88 ? 10.572 -10.085 9.216 1.00 88.50 88 ASP A C 1
ATOM 676 O O . ASP A 1 88 ? 9.582 -9.898 8.496 1.00 88.50 88 ASP A O 1
ATOM 680 N N . ASP A 1 89 ? 10.932 -11.296 9.645 1.00 91.12 89 ASP A N 1
ATOM 681 C CA . ASP A 1 89 ? 10.193 -12.520 9.326 1.00 91.12 89 ASP A CA 1
ATOM 682 C C . ASP A 1 89 ? 8.747 -12.475 9.843 1.00 91.12 89 ASP A C 1
ATOM 684 O O . ASP A 1 89 ? 7.837 -12.992 9.183 1.00 91.12 89 ASP A O 1
ATOM 688 N N . ASP A 1 90 ? 8.497 -11.807 10.975 1.00 94.69 90 ASP A N 1
ATOM 689 C CA . ASP A 1 90 ? 7.150 -11.663 11.525 1.00 94.69 90 ASP A CA 1
ATOM 690 C C . ASP A 1 90 ? 6.289 -10.778 10.617 1.00 94.69 90 ASP A C 1
ATOM 692 O O . ASP A 1 90 ? 5.147 -11.143 10.303 1.00 94.69 90 ASP A O 1
ATOM 696 N N . LEU A 1 91 ? 6.830 -9.657 10.122 1.00 94.50 91 LEU A N 1
ATOM 697 C CA . LEU A 1 91 ? 6.139 -8.805 9.146 1.00 94.50 91 LEU A CA 1
ATOM 698 C C . LEU A 1 91 ? 5.890 -9.538 7.825 1.00 94.50 91 LEU A C 1
ATOM 700 O O . LEU A 1 91 ? 4.788 -9.456 7.269 1.00 94.50 91 LEU A O 1
ATOM 704 N N . PHE A 1 92 ? 6.863 -10.305 7.333 1.00 96.19 92 PHE A N 1
ATOM 705 C CA . PHE A 1 92 ? 6.696 -11.088 6.110 1.00 96.19 92 PHE A CA 1
ATOM 706 C C . PHE A 1 92 ? 5.602 -12.151 6.253 1.00 96.19 92 PHE A C 1
ATOM 708 O O . PHE A 1 92 ? 4.704 -12.250 5.409 1.00 96.19 92 PHE A O 1
ATOM 715 N N . HIS A 1 93 ? 5.594 -12.901 7.355 1.00 96.19 93 HIS A N 1
ATOM 716 C CA . HIS A 1 93 ? 4.538 -13.869 7.637 1.00 96.19 93 HIS A CA 1
ATOM 717 C C . HIS A 1 93 ? 3.179 -13.205 7.910 1.00 96.19 93 HIS A C 1
ATOM 719 O O . HIS A 1 93 ? 2.131 -13.786 7.601 1.00 96.19 93 HIS A O 1
ATOM 725 N N . ALA A 1 94 ? 3.148 -11.974 8.427 1.00 96.88 94 ALA A N 1
ATOM 726 C CA . ALA A 1 94 ? 1.910 -11.224 8.609 1.00 96.88 94 ALA A CA 1
ATOM 727 C C . ALA A 1 94 ? 1.218 -10.893 7.273 1.00 96.88 94 ALA A C 1
ATOM 729 O O . ALA A 1 94 ? -0.017 -10.851 7.231 1.00 96.88 94 ALA A O 1
ATOM 730 N N . ILE A 1 95 ? 1.963 -10.737 6.167 1.00 96.69 95 ILE A N 1
ATOM 731 C CA . ILE A 1 95 ? 1.401 -10.440 4.836 1.00 96.69 95 ILE A CA 1
ATOM 732 C C . ILE A 1 95 ? 0.359 -11.479 4.409 1.00 96.69 95 ILE A C 1
ATOM 734 O O . ILE A 1 95 ? -0.686 -11.104 3.858 1.00 96.69 95 ILE A O 1
ATOM 738 N N . SER A 1 96 ? 0.631 -12.769 4.619 1.00 95.94 96 SER A N 1
ATOM 739 C CA . SER A 1 96 ? -0.263 -13.861 4.210 1.00 95.94 96 SER A CA 1
ATOM 740 C C . SER A 1 96 ? -1.405 -14.091 5.203 1.00 95.94 96 SER A C 1
ATOM 742 O O . SER A 1 96 ? -2.484 -14.518 4.798 1.00 95.94 96 SER A O 1
ATOM 744 N N . ARG A 1 97 ? -1.202 -13.758 6.484 1.00 96.38 97 ARG A N 1
ATOM 745 C CA . ARG A 1 97 ? -2.178 -13.975 7.566 1.00 96.38 97 ARG A CA 1
ATOM 746 C C . ARG A 1 97 ? -3.224 -12.870 7.686 1.00 96.38 97 ARG A C 1
ATOM 748 O O . ARG A 1 97 ? -4.359 -13.129 8.101 1.00 96.38 97 ARG A O 1
ATOM 755 N N . ARG A 1 98 ? -2.853 -11.626 7.376 1.00 95.81 98 ARG A N 1
ATOM 756 C CA . ARG A 1 98 ? -3.763 -10.490 7.540 1.00 95.81 98 ARG A CA 1
ATOM 757 C C . ARG A 1 98 ? -4.946 -10.564 6.577 1.00 95.81 98 ARG A C 1
ATOM 759 O O . ARG A 1 98 ? -4.813 -10.943 5.414 1.00 95.81 98 ARG A O 1
ATOM 766 N N . HIS A 1 99 ? -6.095 -10.116 7.055 1.00 95.19 99 HIS A N 1
ATOM 767 C CA . HIS A 1 99 ? -7.336 -10.041 6.298 1.00 95.19 99 HIS A CA 1
ATOM 768 C C . HIS A 1 99 ? -8.209 -8.920 6.865 1.00 95.19 99 HIS A C 1
ATOM 770 O O . HIS A 1 99 ? -8.084 -8.551 8.032 1.00 95.19 99 HIS A O 1
ATOM 776 N N . THR A 1 100 ? -9.112 -8.381 6.050 1.00 94.56 100 THR A N 1
ATOM 777 C CA . THR A 1 100 ? -10.110 -7.422 6.530 1.00 94.56 100 THR A CA 1
ATOM 778 C C . THR A 1 100 ? -11.254 -8.179 7.192 1.00 94.56 100 THR A C 1
ATOM 780 O O . THR A 1 100 ? -11.997 -8.893 6.518 1.00 94.56 100 THR A O 1
ATOM 783 N N . ASN A 1 101 ? -11.420 -8.007 8.501 1.00 94.06 101 ASN A N 1
ATOM 784 C CA . ASN A 1 101 ? -12.590 -8.502 9.213 1.00 94.06 101 ASN A CA 1
ATOM 785 C C . ASN A 1 101 ? -13.682 -7.419 9.221 1.00 94.06 101 ASN A C 1
ATOM 787 O O . ASN A 1 101 ? -13.449 -6.314 9.692 1.00 94.06 101 ASN A O 1
ATOM 791 N N . ARG A 1 102 ? -14.861 -7.734 8.673 1.00 92.62 102 ARG A N 1
ATOM 792 C CA . ARG A 1 102 ? -16.051 -6.855 8.683 1.00 92.62 102 ARG A CA 1
ATOM 793 C C . ARG A 1 102 ? -17.180 -7.393 9.566 1.00 92.62 102 ARG A C 1
ATOM 795 O O . ARG A 1 102 ? -18.295 -6.888 9.511 1.00 92.62 102 ARG A O 1
ATOM 802 N N . ARG A 1 103 ? -16.923 -8.464 10.322 1.00 94.19 103 ARG A N 1
ATOM 803 C CA . ARG A 1 103 ? -17.883 -9.016 11.283 1.00 94.19 103 ARG A CA 1
ATOM 804 C C . ARG A 1 103 ? -17.926 -8.132 12.523 1.00 94.19 103 ARG A C 1
ATOM 806 O O . ARG A 1 103 ? -16.986 -7.388 12.794 1.00 94.19 103 ARG A O 1
ATOM 813 N N . GLU A 1 104 ? -19.001 -8.254 13.290 1.00 92.56 104 GLU A N 1
ATOM 814 C CA . GLU A 1 104 ? -19.106 -7.585 14.582 1.00 92.56 104 GLU A CA 1
ATOM 815 C C . GLU A 1 104 ? -17.961 -8.011 15.511 1.00 92.56 104 GLU A C 1
ATOM 817 O O . GLU A 1 104 ? -17.665 -9.199 15.670 1.00 92.56 104 GLU A O 1
ATOM 822 N N . TYR A 1 105 ? -17.312 -7.023 16.122 1.00 90.69 105 TYR A N 1
ATOM 823 C CA . TYR A 1 105 ? -16.287 -7.238 17.137 1.00 90.69 105 TYR A CA 1
ATOM 824 C C . TYR A 1 105 ? -16.936 -7.445 18.512 1.00 90.69 105 TYR A C 1
ATOM 826 O O . TYR A 1 105 ? -18.022 -6.941 18.794 1.00 90.69 105 TYR A O 1
ATOM 834 N N . ASN A 1 106 ? -16.248 -8.149 19.410 1.00 90.44 106 ASN A N 1
ATOM 835 C CA . ASN A 1 106 ? -16.777 -8.599 20.705 1.00 90.44 106 ASN A CA 1
ATOM 836 C C . ASN A 1 106 ? -16.931 -7.499 21.785 1.00 90.44 106 ASN A C 1
ATOM 838 O O . ASN A 1 106 ? -17.139 -7.824 22.953 1.00 90.44 106 ASN A O 1
ATOM 842 N N . LYS A 1 107 ? -16.833 -6.213 21.413 1.00 87.88 107 LYS A N 1
ATOM 843 C CA . LYS A 1 107 ? -16.947 -5.018 22.279 1.00 87.88 107 LYS A CA 1
ATOM 844 C C . LYS A 1 107 ? -16.014 -4.998 23.503 1.00 87.88 107 LYS A C 1
ATOM 846 O O . LYS A 1 107 ? -16.179 -4.147 24.375 1.00 87.88 107 LYS A O 1
ATOM 851 N N . GLN A 1 108 ? -15.041 -5.907 23.585 1.00 90.94 108 GLN A N 1
ATOM 852 C CA . GLN A 1 108 ? -14.064 -5.908 24.666 1.00 90.94 108 GLN A CA 1
ATOM 853 C C . GLN A 1 108 ? -13.098 -4.738 24.491 1.00 90.94 108 GLN A C 1
ATOM 855 O O . GLN A 1 108 ? -12.678 -4.424 23.377 1.00 90.94 108 GLN A O 1
ATOM 860 N N . GLN A 1 109 ? -12.737 -4.099 25.603 1.00 89.50 109 GLN A N 1
ATOM 861 C CA . GLN A 1 109 ? -11.713 -3.063 25.585 1.00 89.50 109 GLN A CA 1
ATOM 862 C C . GLN A 1 109 ? -10.354 -3.674 25.243 1.00 89.50 109 GLN A C 1
ATOM 864 O O . GLN A 1 109 ? -9.972 -4.715 25.781 1.00 89.50 109 GLN A O 1
ATOM 869 N N . ILE A 1 110 ? -9.620 -3.000 24.359 1.00 92.44 110 ILE A N 1
ATOM 870 C CA . ILE A 1 110 ? -8.244 -3.366 24.029 1.00 92.44 110 ILE A CA 1
ATOM 871 C C . ILE A 1 110 ? -7.360 -3.002 25.233 1.00 92.44 110 ILE A C 1
ATOM 873 O O . ILE A 1 110 ? -7.460 -1.875 25.728 1.00 92.44 110 ILE A O 1
ATOM 877 N N . PRO A 1 111 ? -6.492 -3.910 25.721 1.00 94.69 111 PRO A N 1
ATOM 878 C CA . PRO A 1 111 ? -5.570 -3.596 26.804 1.00 94.69 111 PRO A CA 1
ATOM 879 C C . PRO A 1 111 ? -4.718 -2.361 26.490 1.00 94.69 111 PRO A C 1
ATOM 881 O O . PRO A 1 111 ? -4.155 -2.238 25.403 1.00 94.69 111 PRO A O 1
ATOM 884 N N . ALA A 1 112 ? -4.548 -1.469 27.471 1.00 93.06 112 ALA A N 1
ATOM 885 C CA . ALA A 1 112 ? -3.789 -0.227 27.289 1.00 93.06 112 ALA A CA 1
ATOM 886 C C . ALA A 1 112 ? -2.340 -0.464 26.824 1.00 93.06 112 ALA A C 1
ATOM 888 O O . ALA A 1 112 ? -1.774 0.355 26.106 1.00 93.06 112 ALA A O 1
ATOM 889 N N . ALA A 1 113 ? -1.736 -1.592 27.211 1.00 96.00 113 ALA A N 1
ATOM 890 C CA . ALA A 1 113 ? -0.402 -1.972 26.757 1.00 96.00 113 ALA A CA 1
ATOM 891 C C . ALA A 1 113 ? -0.348 -2.257 25.247 1.00 96.00 113 ALA A C 1
ATOM 893 O O . ALA A 1 113 ? 0.647 -1.928 24.611 1.00 96.00 113 ALA A O 1
ATOM 894 N N . ASP A 1 114 ? -1.403 -2.833 24.669 1.00 95.12 114 ASP A N 1
ATOM 895 C CA . ASP A 1 114 ? -1.456 -3.124 23.235 1.00 95.12 114 ASP A CA 1
ATOM 896 C C . ASP A 1 114 ? -1.781 -1.870 22.419 1.00 95.12 114 ASP A C 1
ATOM 898 O O . ASP A 1 114 ? -1.184 -1.665 21.366 1.00 95.12 114 ASP A O 1
ATOM 902 N N . LEU A 1 115 ? -2.630 -0.976 22.942 1.00 93.44 115 LEU A N 1
ATOM 903 C CA . LEU A 1 115 ? -2.838 0.349 22.343 1.00 93.44 115 LEU A CA 1
ATOM 904 C C . LEU A 1 115 ? -1.531 1.144 22.279 1.00 93.44 115 LEU A C 1
ATOM 906 O O . LEU A 1 115 ? -1.176 1.637 21.214 1.00 93.44 115 LEU A O 1
ATOM 910 N N . LYS A 1 116 ? -0.758 1.166 23.373 1.00 93.12 116 LYS A N 1
ATOM 911 C CA . LYS A 1 116 ? 0.558 1.821 23.399 1.00 93.12 116 LYS A CA 1
ATOM 912 C C . LYS A 1 116 ? 1.525 1.255 22.361 1.00 93.12 116 LYS A C 1
ATOM 914 O O . LYS A 1 116 ? 2.299 2.016 21.792 1.00 93.12 116 LYS A O 1
ATOM 919 N N . LYS A 1 117 ? 1.492 -0.059 22.096 1.00 93.88 117 LYS A N 1
ATOM 920 C CA . LYS A 1 117 ? 2.306 -0.658 21.024 1.00 93.88 117 LYS A CA 1
ATOM 921 C C . LYS A 1 117 ? 1.908 -0.097 19.661 1.00 93.88 117 LYS A C 1
ATOM 923 O O . LYS A 1 117 ? 2.790 0.283 18.902 1.00 93.88 117 LYS A O 1
ATOM 928 N N . ILE A 1 118 ? 0.608 -0.004 19.375 1.00 92.25 118 ILE A N 1
ATOM 929 C CA . ILE A 1 118 ? 0.095 0.558 18.114 1.00 92.25 118 ILE A CA 1
ATOM 930 C C . ILE A 1 118 ? 0.477 2.038 17.982 1.00 92.25 118 ILE A C 1
ATOM 932 O O . ILE A 1 118 ? 0.954 2.452 16.933 1.00 92.25 118 ILE A O 1
ATOM 936 N N . GLU A 1 119 ? 0.320 2.823 19.047 1.00 92.62 119 GLU A N 1
ATOM 937 C CA . GLU A 1 119 ? 0.681 4.249 19.072 1.00 92.62 119 GLU A CA 1
ATOM 938 C C . GLU A 1 119 ? 2.189 4.487 18.930 1.00 92.62 119 GLU A C 1
ATOM 940 O O . GLU A 1 119 ? 2.601 5.531 18.436 1.00 92.62 119 GLU A O 1
ATOM 945 N N . SER A 1 120 ? 3.015 3.525 19.351 1.00 92.75 120 SER A N 1
ATOM 946 C CA . SER A 1 120 ? 4.473 3.601 19.214 1.00 92.75 120 SER A CA 1
ATOM 947 C C . SER A 1 120 ? 4.989 3.260 17.816 1.00 92.75 120 SER A C 1
ATOM 949 O O . SER A 1 120 ? 6.182 3.429 17.563 1.00 92.75 120 SER A O 1
ATOM 951 N N . VAL A 1 121 ? 4.127 2.767 16.915 1.00 91.69 121 VAL A N 1
ATOM 952 C CA . VAL A 1 121 ? 4.527 2.469 15.537 1.00 91.69 121 VAL A CA 1
ATOM 953 C C . VAL A 1 121 ? 4.897 3.785 14.846 1.00 91.69 121 VAL A C 1
ATOM 955 O O . VAL A 1 121 ? 4.077 4.708 14.825 1.00 91.69 121 VAL A O 1
ATOM 958 N N . PRO A 1 122 ? 6.116 3.901 14.288 1.00 90.94 122 PRO A N 1
ATOM 959 C CA . PRO A 1 122 ? 6.523 5.106 13.588 1.00 90.94 122 PRO A CA 1
ATOM 960 C C . PRO A 1 122 ? 5.612 5.351 12.385 1.00 90.94 122 PRO A C 1
ATOM 962 O O . PRO A 1 122 ? 5.156 4.423 11.719 1.00 90.94 122 PRO A O 1
ATOM 965 N N . THR A 1 123 ? 5.351 6.625 12.121 1.00 91.12 123 THR A N 1
ATOM 966 C CA . THR A 1 123 ? 4.592 7.076 10.955 1.00 91.12 123 THR A CA 1
ATOM 967 C C . THR A 1 123 ? 5.529 7.803 10.005 1.00 91.12 123 THR A C 1
ATOM 969 O O . THR A 1 123 ? 6.501 8.425 10.434 1.00 91.12 123 THR A O 1
ATOM 972 N N . GLU A 1 124 ? 5.245 7.689 8.712 1.00 88.38 124 GLU A N 1
ATOM 973 C CA . GLU A 1 124 ? 5.945 8.447 7.678 1.00 88.38 124 GLU A CA 1
ATOM 974 C C . GLU A 1 124 ? 5.588 9.938 7.764 1.00 88.38 124 GLU A C 1
ATOM 976 O O . GLU A 1 124 ? 4.536 10.316 8.290 1.00 88.38 124 GLU A O 1
ATOM 981 N N . GLU A 1 125 ? 6.444 10.800 7.217 1.00 91.19 125 GLU A N 1
ATOM 982 C CA . GLU A 1 125 ? 6.160 12.233 7.135 1.00 91.19 125 GLU A CA 1
ATOM 983 C C . GLU A 1 125 ? 4.811 12.485 6.433 1.00 91.19 125 GLU A C 1
ATOM 985 O O . GLU A 1 125 ? 4.516 11.928 5.376 1.00 91.19 125 GLU A O 1
ATOM 990 N N . GLY A 1 126 ? 3.959 13.312 7.044 1.00 90.94 126 GLY A N 1
ATOM 991 C CA . GLY A 1 126 ? 2.606 13.583 6.544 1.00 90.94 126 GLY A CA 1
ATOM 992 C C . GLY A 1 126 ? 1.547 12.540 6.928 1.00 90.94 126 GLY A C 1
ATOM 993 O O . GLY A 1 126 ? 0.377 12.726 6.589 1.00 90.94 126 GLY A O 1
ATOM 994 N N . VAL A 1 127 ? 1.908 11.483 7.665 1.00 91.62 127 VAL A N 1
ATOM 995 C CA . VAL A 1 127 ? 0.970 10.495 8.215 1.00 91.62 127 VAL A CA 1
ATOM 996 C C . VAL A 1 127 ? 0.823 10.698 9.722 1.00 91.62 127 VAL A C 1
ATOM 998 O O . VAL A 1 127 ? 1.802 10.716 10.456 1.00 91.62 127 VAL A O 1
ATOM 1001 N N . THR A 1 128 ? -0.419 10.792 10.199 1.00 92.00 128 THR A N 1
ATOM 1002 C CA . THR A 1 128 ? -0.728 10.880 11.634 1.00 92.00 128 THR A CA 1
ATOM 1003 C C . THR A 1 128 ? -1.657 9.742 12.032 1.00 92.00 128 THR A C 1
ATOM 1005 O O . THR A 1 128 ? -2.667 9.499 11.370 1.00 92.00 128 THR A O 1
ATOM 1008 N N . SER A 1 129 ? -1.342 9.069 13.139 1.00 90.81 129 SER A N 1
ATOM 1009 C CA . SER A 1 129 ? -2.221 8.077 13.760 1.00 90.81 129 SER A CA 1
ATOM 1010 C C . SER A 1 129 ? -3.020 8.717 14.895 1.00 90.81 129 SER A C 1
ATOM 1012 O O . SER A 1 129 ? -2.455 9.408 15.742 1.00 90.81 129 SER A O 1
ATOM 1014 N N . LEU A 1 130 ? -4.334 8.488 14.915 1.00 89.44 130 LEU A N 1
ATOM 1015 C CA . LEU A 1 130 ? -5.227 8.921 15.989 1.00 89.44 130 LEU A CA 1
ATOM 1016 C C . LEU A 1 130 ? -5.989 7.709 16.523 1.00 89.44 130 LEU A C 1
ATOM 1018 O O . LEU A 1 130 ? -6.745 7.069 15.791 1.00 89.44 130 LEU A O 1
ATOM 1022 N N . VAL A 1 131 ? -5.810 7.412 17.808 1.00 89.94 131 VAL A N 1
ATOM 1023 C CA . VAL A 1 131 ? -6.499 6.314 18.490 1.00 89.94 131 VAL A CA 1
ATOM 1024 C C . VAL A 1 131 ? -7.722 6.859 19.219 1.00 89.94 131 VAL A C 1
ATOM 1026 O O . VAL A 1 131 ? -7.619 7.751 20.057 1.00 89.94 131 VAL A O 1
ATOM 1029 N N . LEU A 1 132 ? -8.895 6.312 18.897 1.00 88.94 132 LEU A N 1
ATOM 1030 C CA . LEU A 1 132 ? -10.172 6.719 19.478 1.00 88.94 132 LEU A CA 1
ATOM 1031 C C . LEU A 1 132 ? -10.785 5.554 20.249 1.00 88.94 132 LEU A C 1
ATOM 1033 O O . LEU A 1 132 ? -11.185 4.551 19.662 1.00 88.94 132 LEU A O 1
ATOM 1037 N N . THR A 1 133 ? -10.858 5.696 21.569 1.00 88.44 133 THR A N 1
ATOM 1038 C CA . THR A 1 133 ? -11.398 4.674 22.482 1.00 88.44 133 THR A CA 1
ATOM 1039 C C . THR A 1 133 ? -12.620 5.153 23.260 1.00 88.44 133 THR A C 1
ATOM 1041 O O . THR A 1 133 ? -13.368 4.334 23.791 1.00 88.44 133 THR A O 1
ATOM 1044 N N . GLU A 1 134 ? -12.854 6.464 23.313 1.00 87.81 134 GLU A N 1
ATOM 1045 C CA . GLU A 1 134 ? -13.995 7.050 24.009 1.00 87.81 134 GLU A CA 1
ATOM 1046 C C . GLU A 1 134 ? -15.281 6.913 23.185 1.00 87.81 134 GLU A C 1
ATOM 1048 O O . GLU A 1 134 ? -15.334 7.315 22.019 1.00 87.81 134 GLU A O 1
ATOM 1053 N N . SER A 1 135 ? -16.351 6.405 23.809 1.00 83.56 135 SER A N 1
ATOM 1054 C C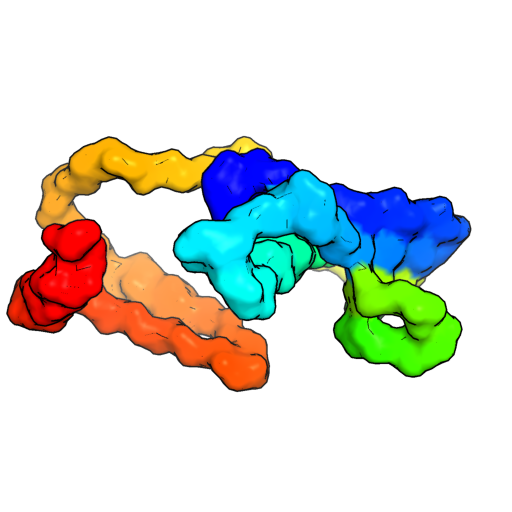A . SER A 1 135 ? -17.638 6.164 23.139 1.00 83.56 135 SER A CA 1
ATOM 1055 C C . SER A 1 135 ? -18.181 7.406 22.429 1.00 83.56 135 SER A C 1
ATOM 1057 O O . SER A 1 135 ? -18.640 7.303 21.297 1.00 83.56 135 SER A O 1
ATOM 1059 N N . GLY A 1 136 ? -18.063 8.591 23.041 1.00 86.88 136 GLY A N 1
ATOM 1060 C CA . GLY A 1 136 ? -18.538 9.841 22.439 1.00 86.88 136 GLY A CA 1
ATOM 1061 C C . GLY A 1 136 ? -17.798 10.220 21.150 1.00 86.88 136 GLY A C 1
ATOM 1062 O O . GLY A 1 136 ? -18.423 10.683 20.194 1.00 86.88 136 GLY A O 1
ATOM 1063 N N . ALA A 1 137 ? -16.485 9.973 21.087 1.00 86.06 137 ALA A N 1
ATOM 1064 C CA . ALA A 1 137 ? -15.686 10.206 19.884 1.00 86.06 137 ALA A CA 1
ATOM 1065 C C . ALA A 1 137 ? -16.043 9.205 18.773 1.00 86.06 137 ALA A C 1
ATOM 1067 O O . ALA A 1 137 ? -16.231 9.594 17.618 1.00 86.06 137 ALA A O 1
ATOM 1068 N N . ILE A 1 138 ? -16.216 7.928 19.133 1.00 86.81 138 ILE A N 1
ATOM 1069 C CA . ILE A 1 138 ? -16.612 6.861 18.202 1.00 86.81 138 ILE A CA 1
ATOM 1070 C C . ILE A 1 138 ? -18.009 7.139 17.616 1.00 86.81 138 ILE A C 1
ATOM 1072 O O . ILE A 1 138 ? -18.190 7.110 16.398 1.00 86.81 138 ILE A O 1
ATOM 1076 N N . GLU A 1 139 ? -18.991 7.480 18.454 1.00 85.81 139 GLU A N 1
ATOM 1077 C CA . GLU A 1 139 ? -20.349 7.855 18.026 1.00 85.81 139 GLU A CA 1
ATOM 1078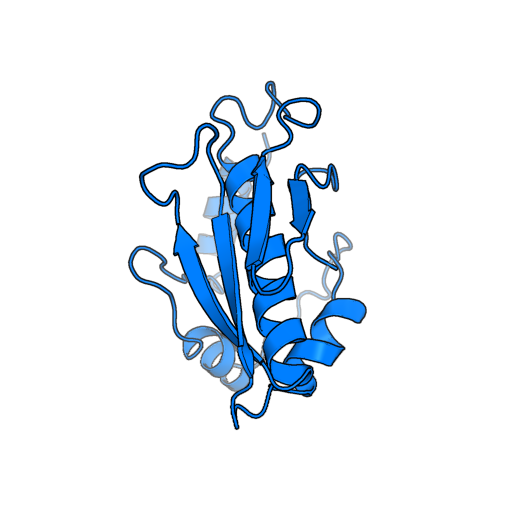 C C . GLU A 1 139 ? -20.362 9.109 17.141 1.00 85.81 139 GLU A C 1
ATOM 1080 O O . GLU A 1 139 ? -21.176 9.235 16.221 1.00 85.81 139 GLU A O 1
ATOM 1085 N N . GLY A 1 140 ? -19.451 10.051 17.402 1.00 86.69 140 GLY A N 1
ATOM 1086 C CA . GLY A 1 140 ? -19.214 11.207 16.542 1.00 86.69 140 GLY A CA 1
ATOM 1087 C C . GLY A 1 140 ? -18.880 10.800 15.106 1.00 86.69 140 GLY A C 1
ATOM 1088 O O . GLY A 1 140 ? -19.487 11.319 14.171 1.00 86.69 140 GLY A O 1
ATOM 1089 N N . ILE A 1 141 ? -17.980 9.832 14.922 1.00 86.00 141 ILE A N 1
ATOM 1090 C CA . ILE A 1 141 ? -17.561 9.358 13.594 1.00 86.00 141 ILE A CA 1
ATOM 1091 C C . ILE A 1 141 ? -18.658 8.554 12.904 1.00 86.00 141 ILE A C 1
ATOM 1093 O O . ILE A 1 141 ? -18.918 8.785 11.724 1.00 86.00 141 ILE A O 1
ATOM 1097 N N . ILE A 1 142 ? -19.344 7.657 13.620 1.00 83.38 142 ILE A N 1
ATOM 1098 C CA . ILE A 1 142 ? -20.409 6.821 13.037 1.00 83.38 142 ILE A CA 1
ATOM 1099 C C . ILE A 1 142 ? -21.460 7.687 12.325 1.00 83.38 142 ILE A C 1
ATOM 1101 O O . ILE A 1 142 ? -21.879 7.358 11.216 1.00 83.38 142 ILE A O 1
ATOM 1105 N N . ARG A 1 143 ? -21.818 8.843 12.901 1.00 81.75 143 ARG A N 1
ATOM 1106 C CA . ARG A 1 143 ? -22.771 9.796 12.300 1.00 81.75 143 ARG A CA 1
ATOM 1107 C C . ARG A 1 143 ? -22.337 10.364 10.943 1.00 81.75 143 ARG A C 1
ATOM 1109 O O . ARG A 1 143 ? -23.194 10.794 10.177 1.00 81.75 143 ARG A O 1
ATOM 1116 N N . HIS A 1 144 ? -21.041 10.377 10.648 1.00 78.81 144 HIS A N 1
ATOM 1117 C CA . HIS A 1 144 ? -20.492 10.897 9.394 1.00 78.81 144 HIS A CA 1
ATOM 1118 C C . HIS A 1 144 ? -20.272 9.806 8.338 1.00 78.81 144 HIS A C 1
ATOM 1120 O O . HIS A 1 144 ? -20.237 10.127 7.154 1.00 78.81 144 HIS A O 1
ATOM 1126 N N . VAL A 1 145 ? -20.146 8.539 8.751 1.00 70.38 145 VAL A N 1
ATOM 1127 C CA . VAL A 1 145 ? -19.856 7.401 7.858 1.00 70.38 145 VAL A CA 1
ATOM 1128 C C . VAL A 1 145 ? -21.121 6.618 7.477 1.00 70.38 145 VAL A C 1
ATOM 1130 O O . VAL A 1 145 ? -21.167 6.024 6.408 1.00 70.38 145 VAL A O 1
ATOM 1133 N N . ALA A 1 146 ? -22.169 6.628 8.307 1.00 57.75 146 ALA A N 1
ATOM 1134 C CA . ALA A 1 146 ? -23.395 5.847 8.098 1.00 57.75 146 ALA A CA 1
ATOM 1135 C C . ALA A 1 146 ? -24.455 6.520 7.190 1.00 57.75 146 ALA A C 1
ATOM 1137 O O . ALA A 1 146 ? -25.649 6.396 7.465 1.00 57.75 146 ALA A O 1
ATOM 1138 N N . LYS A 1 147 ? -24.043 7.254 6.148 1.00 45.62 147 LYS A N 1
ATOM 1139 C CA . LYS A 1 147 ? -24.973 7.812 5.147 1.00 45.62 147 LYS A CA 1
ATOM 1140 C C . LYS A 1 147 ? -25.195 6.862 3.979 1.00 45.62 147 LYS A C 1
ATOM 1142 O O . LYS A 1 147 ? -24.203 6.250 3.534 1.00 45.62 147 LYS A O 1
#

Sequence (147 aa):
MAPSGHNTQPWKFSVEKDCIRIFPDFTRALPVVDPDNRELYISLGCALENLVIAAKCAGYDPEVKYFPAGEPDECLSVTLKHGNVTGDDDLFHAISRRHTNRREYNKQQIPAADLKKIESVPTEEGVTSLVLTESGAIEGIIRHVAK

Secondary structure (DSSP, 8-state):
----GGG---EEEEE-SSEEEEEE-GGG--TTT-TTSHHHHHHHHHHHHHHHHHHHHTTEEEEEEES-TT-SS--EEEEEEE------HHHHHHHHH-----SPP--PPPPHHHHHHHHTS---TT-------SHHHHHHHHHHH--

Organism: NCBI:txid2759911

Radius of gyration: 18.19 Å; chains: 1; bounding box: 48×28×47 Å